Protein AF-A0A6G7ZBJ0-F1 (afdb_monomer)

Solvent-accessible surface area (backbone atoms only — not comparable to full-atom values): 3764 Å² total; per-residue (Å²): 136,82,79,83,91,68,74,77,88,68,84,80,51,72,64,57,51,52,50,54,46,46,40,40,72,75,68,64,45,51,62,67,56,49,17,63,74,70,74,40,60,50,70,57,48,48,54,54,47,51,58,48,51,53,54,60,64,73,73,112

Nearest PDB structures (foldseek):
  8r7y-assembly2_D  TM=8.283E-01  e=1.238E-01  Bacillus subtilis subsp. subtilis str. 168
  2h27-assembly2_D  TM=7.826E-01  e=1.823E-01  Escherichia coli K-12
  8jzt-assembly2_C  TM=7.807E-01  e=3.706E-01  Mycobacterium tuberculosis H37Rv
  6jcy-assembly1_F  TM=7.621E-01  e=8.037E-01  Mycobacterium tuberculosis H37Rv
  5clv-assembly4_M  TM=7.270E-01  e=8.037E-01  Escherichia coli

pLDDT: mean 86.28, std 15.24, range [44.81, 96.94]

Structure (mmCIF, N/CA/C/O backbone):
data_AF-A0A6G7ZBJ0-F1
#
_entry.id   AF-A0A6G7ZBJ0-F1
#
loop_
_atom_site.group_PDB
_atom_site.id
_atom_site.type_symbol
_atom_site.label_atom_id
_atom_site.label_alt_id
_atom_site.label_comp_id
_atom_site.label_asym_id
_atom_site.label_entity_id
_atom_site.label_seq_id
_atom_site.pdbx_PDB_ins_code
_atom_site.Cartn_x
_atom_site.Cartn_y
_atom_site.Cartn_z
_atom_site.occupancy
_atom_site.B_iso_or_equiv
_atom_site.auth_seq_id
_atom_site.auth_comp_id
_atom_site.auth_asym_id
_atom_site.auth_atom_id
_atom_site.pdbx_PDB_model_num
ATOM 1 N N . MET A 1 1 ? 27.360 -12.741 -4.832 1.00 44.81 1 MET A N 1
ATOM 2 C CA . MET A 1 1 ? 25.970 -13.107 -5.183 1.00 44.81 1 MET A CA 1
ATOM 3 C C . MET A 1 1 ? 25.181 -11.835 -5.474 1.00 44.81 1 MET A C 1
ATOM 5 O O . MET A 1 1 ? 24.886 -11.090 -4.549 1.00 44.81 1 MET A O 1
ATOM 9 N N . GLY A 1 2 ? 24.929 -11.522 -6.748 1.00 51.88 2 GLY A N 1
ATOM 10 C CA . GLY A 1 2 ? 24.113 -10.366 -7.135 1.00 51.88 2 GLY A CA 1
ATOM 11 C C . GLY A 1 2 ? 22.629 -10.682 -6.955 1.00 51.88 2 GLY A C 1
ATOM 12 O O . GLY A 1 2 ? 22.176 -11.731 -7.403 1.00 51.88 2 GLY A O 1
ATOM 13 N N . ARG A 1 3 ? 21.875 -9.804 -6.281 1.00 58.34 3 ARG A N 1
ATOM 14 C CA . ARG A 1 3 ? 20.408 -9.904 -6.185 1.00 58.34 3 ARG A CA 1
ATOM 15 C C . ARG A 1 3 ? 19.820 -10.042 -7.591 1.00 58.34 3 ARG A C 1
ATOM 17 O O . ARG A 1 3 ? 20.152 -9.236 -8.460 1.00 58.34 3 ARG A O 1
ATOM 24 N N . ALA A 1 4 ? 18.942 -11.022 -7.801 1.00 50.38 4 ALA A N 1
ATOM 25 C CA . ALA A 1 4 ? 18.198 -11.152 -9.047 1.00 50.38 4 ALA A CA 1
ATOM 26 C C . ALA A 1 4 ? 17.438 -9.841 -9.319 1.00 50.38 4 ALA A C 1
ATOM 28 O O . ALA A 1 4 ? 16.494 -9.492 -8.608 1.00 50.38 4 ALA A O 1
ATOM 29 N N . LYS A 1 5 ? 17.878 -9.079 -10.327 1.00 54.97 5 LYS A N 1
ATOM 30 C CA . LYS A 1 5 ? 17.143 -7.928 -10.865 1.00 54.97 5 LYS A CA 1
ATOM 31 C C . LYS A 1 5 ? 15.993 -8.473 -11.710 1.00 54.97 5 LYS A C 1
ATOM 33 O O . LYS A 1 5 ? 16.104 -8.564 -12.924 1.00 54.97 5 LYS A O 1
ATOM 38 N N . GLY A 1 6 ? 14.927 -8.908 -11.053 1.00 50.28 6 GLY A N 1
ATOM 39 C CA . GLY A 1 6 ? 13.787 -9.546 -11.706 1.00 50.28 6 GLY A CA 1
ATOM 40 C C . GLY A 1 6 ? 12.473 -9.086 -11.104 1.00 50.28 6 GLY A C 1
ATOM 41 O O . GLY A 1 6 ? 11.704 -9.904 -10.618 1.00 50.28 6 GLY A O 1
ATOM 42 N N . GLY A 1 7 ? 12.220 -7.777 -11.096 1.00 59.88 7 GLY A N 1
ATOM 43 C CA . GLY A 1 7 ? 10.838 -7.315 -11.006 1.00 59.88 7 GLY A CA 1
ATOM 44 C C . GLY A 1 7 ? 10.173 -7.618 -12.344 1.00 59.88 7 GLY A C 1
ATOM 45 O O . GLY A 1 7 ? 10.720 -7.243 -13.382 1.00 59.88 7 GLY A O 1
ATOM 46 N N . LYS A 1 8 ? 9.029 -8.311 -12.349 1.00 62.41 8 LYS A N 1
ATOM 47 C CA . LYS A 1 8 ? 8.203 -8.405 -13.558 1.00 62.41 8 LYS A CA 1
ATOM 48 C C . LYS A 1 8 ? 7.959 -6.973 -14.041 1.00 62.41 8 LYS A C 1
ATOM 50 O O . LYS A 1 8 ? 7.494 -6.144 -13.264 1.00 62.41 8 LYS A O 1
ATOM 55 N N . ASN A 1 9 ? 8.288 -6.674 -15.298 1.00 64.81 9 ASN A N 1
ATOM 56 C CA . ASN A 1 9 ? 8.102 -5.355 -15.920 1.00 64.81 9 ASN A CA 1
ATOM 57 C C . ASN A 1 9 ? 6.609 -5.044 -16.166 1.00 64.81 9 ASN A C 1
ATOM 59 O O . ASN A 1 9 ? 6.230 -4.568 -17.235 1.00 64.81 9 ASN A O 1
ATOM 63 N N . ARG A 1 10 ? 5.730 -5.337 -15.200 1.00 79.50 10 ARG A N 1
ATOM 64 C CA . ARG A 1 10 ? 4.344 -4.881 -15.222 1.00 79.50 10 ARG A CA 1
ATOM 65 C C . ARG A 1 10 ? 4.372 -3.381 -14.968 1.00 79.50 10 ARG A C 1
ATOM 67 O O . ARG A 1 10 ? 4.828 -2.927 -13.919 1.00 79.50 10 ARG A O 1
ATOM 74 N N . LYS A 1 11 ? 3.889 -2.604 -15.937 1.00 85.06 11 LYS A N 1
ATOM 75 C CA . LYS A 1 11 ? 3.565 -1.199 -15.694 1.00 85.06 11 LYS A CA 1
ATOM 76 C C . LYS A 1 11 ? 2.426 -1.160 -14.683 1.00 85.06 11 LYS A C 1
ATOM 78 O O . LYS A 1 11 ? 1.346 -1.667 -14.959 1.00 85.06 11 LYS A O 1
ATOM 83 N N . LEU A 1 12 ? 2.707 -0.585 -13.522 1.00 88.25 12 LEU A N 1
ATOM 84 C CA . LEU A 1 12 ? 1.710 -0.338 -12.495 1.00 88.25 12 LEU A CA 1
ATOM 85 C C . LEU A 1 12 ? 0.926 0.923 -12.857 1.00 88.25 12 LEU A C 1
ATOM 87 O O . LEU A 1 12 ? 1.515 1.970 -13.139 1.00 88.25 12 LEU A O 1
ATOM 91 N N . SER A 1 13 ? -0.392 0.791 -12.883 1.00 92.38 13 SER A N 1
ATOM 92 C CA . SER A 1 13 ? -1.338 1.843 -13.236 1.00 92.38 13 SER A CA 1
ATOM 93 C C . SER A 1 13 ? -1.734 2.691 -12.021 1.00 92.38 13 SER A C 1
ATOM 95 O O . SER A 1 13 ? -1.426 2.374 -10.869 1.00 92.38 13 SER A O 1
ATOM 97 N N . TYR A 1 14 ? -2.444 3.792 -12.276 1.00 92.94 14 TYR A N 1
ATOM 98 C CA . TYR A 1 14 ? -3.076 4.569 -11.207 1.00 92.94 14 TYR A CA 1
ATOM 99 C C . TYR A 1 14 ? -4.181 3.782 -10.491 1.00 92.94 14 TYR A C 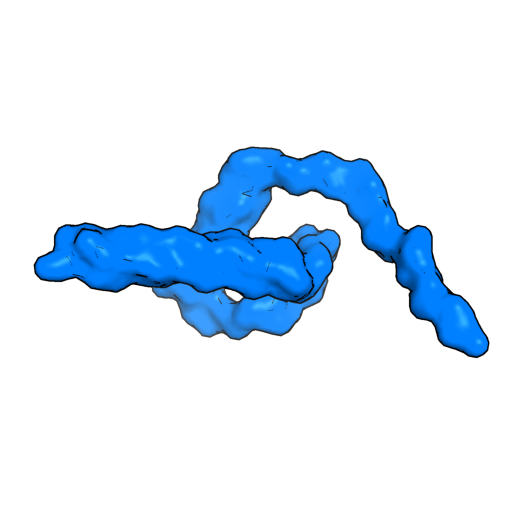1
ATOM 101 O O . TYR A 1 14 ? -4.359 3.959 -9.287 1.00 92.94 14 TYR A O 1
ATOM 109 N N . GLU A 1 15 ? -4.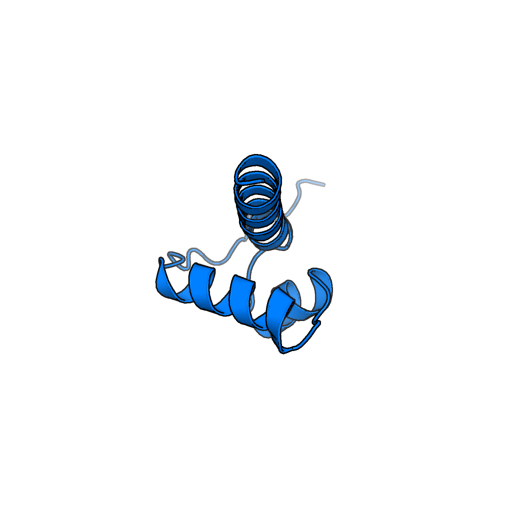873 2.894 -11.205 1.00 94.06 15 GLU A N 1
ATOM 110 C CA . GLU A 1 15 ? -5.910 2.021 -10.647 1.00 94.06 15 GLU A CA 1
ATOM 111 C C . GLU A 1 15 ? -5.309 1.019 -9.659 1.00 94.06 15 GLU A C 1
ATOM 113 O O . GLU A 1 15 ? -5.821 0.883 -8.550 1.00 94.06 15 GLU A O 1
ATOM 118 N N . ASP A 1 16 ? -4.156 0.424 -9.992 1.00 94.31 16 ASP A N 1
ATOM 119 C CA . ASP A 1 16 ? -3.421 -0.465 -9.077 1.00 94.31 16 ASP A CA 1
ATOM 120 C C . ASP A 1 16 ? -3.086 0.255 -7.765 1.00 94.31 16 ASP A C 1
ATOM 122 O O . ASP A 1 16 ? -3.197 -0.304 -6.673 1.00 94.31 16 ASP A O 1
ATOM 126 N N . ARG A 1 17 ? -2.700 1.533 -7.856 1.00 95.00 17 ARG A N 1
ATOM 127 C CA . ARG A 1 17 ? -2.410 2.346 -6.674 1.00 95.00 17 ARG A CA 1
ATOM 128 C C . ARG A 1 17 ? -3.650 2.612 -5.833 1.00 95.00 17 ARG A C 1
ATOM 130 O O . ARG A 1 17 ? -3.561 2.510 -4.610 1.00 95.00 17 ARG A O 1
ATOM 137 N N . ALA A 1 18 ? -4.765 2.982 -6.457 1.00 95.75 18 ALA A N 1
ATOM 138 C CA . ALA A 1 18 ? -6.020 3.206 -5.746 1.00 95.75 18 ALA A CA 1
ATOM 139 C C . ALA A 1 18 ? -6.484 1.920 -5.047 1.00 95.75 18 ALA A C 1
ATOM 141 O O . ALA A 1 18 ? -6.796 1.948 -3.858 1.00 95.75 18 ALA A O 1
ATOM 142 N N . HIS A 1 19 ? -6.403 0.785 -5.745 1.00 96.00 19 HIS A N 1
ATOM 143 C CA . HIS A 1 19 ? -6.755 -0.519 -5.198 1.00 96.00 19 HIS A CA 1
ATOM 144 C C . HIS A 1 19 ? -5.903 -0.891 -3.976 1.00 96.00 19 HIS A C 1
ATOM 146 O O . HIS A 1 19 ? -6.444 -1.256 -2.934 1.00 96.00 19 HIS A O 1
ATOM 152 N N . VAL A 1 20 ? -4.577 -0.714 -4.055 1.00 96.56 20 VAL A N 1
ATOM 153 C CA . VAL A 1 20 ? -3.662 -0.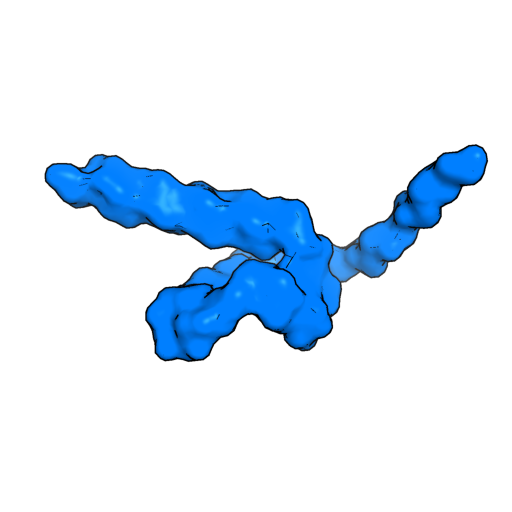938 -2.920 1.00 96.56 20 VAL A CA 1
ATOM 154 C C . VAL A 1 20 ? -4.040 -0.091 -1.701 1.00 96.56 20 VAL A C 1
ATOM 156 O O . VAL A 1 20 ? -3.983 -0.586 -0.575 1.00 96.56 20 VAL A O 1
ATOM 159 N N . ILE A 1 21 ? -4.423 1.172 -1.906 1.00 96.00 21 ILE A N 1
ATOM 160 C CA . ILE A 1 21 ? -4.829 2.063 -0.811 1.00 96.00 21 ILE A CA 1
ATOM 161 C C . ILE A 1 21 ? -6.149 1.584 -0.190 1.00 96.00 21 ILE A C 1
ATOM 163 O O . ILE A 1 21 ? -6.218 1.478 1.034 1.00 96.00 21 ILE A O 1
ATOM 167 N N . SER A 1 22 ? -7.150 1.212 -0.993 1.00 96.25 22 SER A N 1
ATOM 168 C CA . SER A 1 22 ? -8.409 0.642 -0.484 1.00 96.25 22 SER A CA 1
ATOM 169 C C . SER A 1 22 ? -8.189 -0.654 0.300 1.00 96.25 22 SER A C 1
ATOM 171 O O . SER A 1 22 ? -8.726 -0.804 1.395 1.00 96.25 22 SER A O 1
ATOM 173 N N . LEU A 1 23 ? -7.332 -1.567 -0.172 1.00 96.12 23 LEU A N 1
ATOM 174 C CA . LEU A 1 23 ? -6.995 -2.791 0.572 1.00 96.12 23 LEU A CA 1
ATOM 175 C C . LEU A 1 23 ? -6.357 -2.497 1.940 1.00 96.12 23 LEU A C 1
ATOM 177 O O . LEU A 1 23 ? -6.571 -3.237 2.902 1.00 96.12 23 LEU A O 1
ATOM 181 N N . TYR A 1 24 ? -5.571 -1.426 2.038 1.00 96.31 24 TYR A N 1
ATOM 182 C CA . TYR A 1 24 ? -4.969 -1.015 3.301 1.00 96.31 24 TYR A CA 1
ATOM 183 C C . TYR A 1 24 ? -5.988 -0.355 4.243 1.00 96.31 24 TYR A C 1
ATOM 185 O O . TYR A 1 24 ? -6.026 -0.682 5.428 1.00 96.31 24 TYR A O 1
ATOM 193 N N . CYS A 1 25 ? -6.811 0.561 3.728 1.00 94.25 25 CYS A N 1
ATOM 194 C CA . CYS A 1 25 ? -7.724 1.373 4.536 1.00 94.25 25 CYS A CA 1
ATOM 195 C C . CYS A 1 25 ? -9.030 0.659 4.902 1.00 94.25 25 CYS A C 1
ATOM 197 O O . CYS A 1 25 ? -9.479 0.785 6.035 1.00 94.25 25 CYS A O 1
ATOM 199 N N . GLU A 1 26 ? -9.636 -0.066 3.962 1.00 94.00 26 GLU A N 1
ATOM 200 C CA . GLU A 1 26 ? -10.963 -0.675 4.126 1.00 94.00 26 GLU A CA 1
ATOM 201 C C . GLU A 1 26 ? -10.858 -2.121 4.615 1.00 94.00 26 GLU A C 1
ATOM 203 O O . GLU A 1 26 ? -11.577 -2.543 5.516 1.00 94.00 26 GLU A O 1
ATOM 208 N N . MET A 1 27 ? -9.925 -2.886 4.038 1.00 92.31 27 MET A N 1
ATOM 209 C CA . MET A 1 27 ? -9.758 -4.313 4.346 1.00 92.31 27 MET A CA 1
ATOM 210 C C . MET A 1 27 ? -8.737 -4.569 5.462 1.00 92.31 27 MET A C 1
ATOM 212 O O . MET A 1 27 ? -8.528 -5.720 5.848 1.00 92.31 27 MET A O 1
ATOM 216 N N . HIS A 1 28 ? -8.082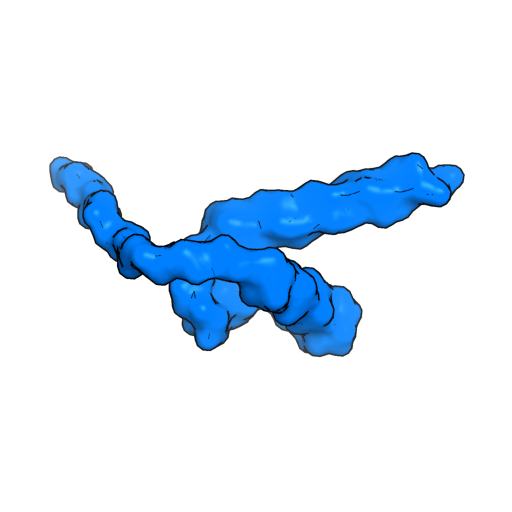 -3.515 5.965 1.00 92.75 28 HIS A N 1
ATOM 217 C CA . HIS A 1 28 ? -7.049 -3.570 7.005 1.00 92.75 28 HIS A CA 1
ATOM 218 C C . HIS A 1 28 ? -5.922 -4.577 6.721 1.00 92.75 28 HIS A C 1
ATOM 220 O O . HIS A 1 28 ? -5.325 -5.149 7.638 1.00 92.75 28 HIS A O 1
ATOM 226 N N . TYR A 1 29 ? -5.605 -4.811 5.445 1.00 96.06 29 TYR A N 1
ATOM 227 C CA . TYR A 1 29 ? -4.507 -5.700 5.091 1.00 96.06 29 TYR A CA 1
ATOM 228 C C . TYR A 1 29 ? -3.157 -5.061 5.397 1.00 96.06 29 TYR A C 1
ATOM 230 O O . TYR A 1 29 ? -2.907 -3.884 5.131 1.00 96.06 29 TYR A O 1
ATOM 238 N N . SER A 1 30 ? -2.230 -5.874 5.900 1.00 96.50 30 SER A N 1
ATOM 239 C CA . SER A 1 30 ? -0.848 -5.437 6.058 1.00 96.50 30 SER A CA 1
ATOM 240 C C . SER A 1 30 ? -0.188 -5.216 4.694 1.00 96.50 30 SER A C 1
ATOM 242 O O . SER A 1 30 ? -0.474 -5.903 3.712 1.00 96.50 30 SER A O 1
ATOM 244 N N . MET A 1 31 ? 0.790 -4.310 4.642 1.00 96.38 31 MET A N 1
ATOM 245 C CA . MET A 1 31 ? 1.535 -4.017 3.409 1.00 96.38 31 MET A CA 1
ATOM 246 C C . MET A 1 31 ? 2.199 -5.267 2.800 1.00 96.38 31 MET A C 1
ATOM 248 O O . MET A 1 31 ? 2.337 -5.360 1.584 1.00 96.38 31 MET A O 1
ATOM 252 N N . HIS A 1 32 ? 2.589 -6.243 3.632 1.00 96.31 32 HIS A N 1
ATOM 253 C CA . HIS A 1 32 ? 3.140 -7.524 3.176 1.00 96.31 32 HIS A CA 1
ATOM 254 C C . HIS A 1 32 ? 2.080 -8.416 2.528 1.00 96.31 32 HIS A C 1
ATOM 256 O O . HIS A 1 32 ? 2.351 -9.029 1.498 1.00 96.31 32 HIS A O 1
ATOM 262 N N . GLN A 1 33 ? 0.876 -8.480 3.104 1.00 95.56 33 GLN A N 1
ATOM 263 C CA . GLN A 1 33 ? -0.233 -9.229 2.511 1.00 95.56 33 GLN A CA 1
ATOM 264 C C . GLN A 1 33 ? -0.623 -8.638 1.157 1.00 95.56 33 GLN A C 1
ATOM 266 O O . GLN A 1 33 ? -0.778 -9.391 0.201 1.00 95.56 33 GLN A O 1
ATOM 271 N N . ILE A 1 34 ? -0.698 -7.308 1.054 1.00 96.12 34 ILE A N 1
ATOM 272 C CA . ILE A 1 34 ? -1.030 -6.621 -0.202 1.00 96.12 34 ILE A CA 1
ATOM 273 C C . ILE A 1 34 ? 0.046 -6.875 -1.265 1.00 96.12 34 ILE A C 1
ATOM 275 O O . ILE A 1 34 ? -0.281 -7.247 -2.386 1.00 96.12 34 ILE A O 1
ATOM 279 N N . ALA A 1 35 ? 1.328 -6.741 -0.907 1.00 93.81 35 ALA A N 1
ATOM 280 C CA . ALA A 1 35 ? 2.437 -6.985 -1.830 1.00 93.81 35 ALA A CA 1
ATOM 281 C C . ALA A 1 35 ? 2.407 -8.403 -2.424 1.00 93.81 35 ALA A C 1
ATOM 283 O O . ALA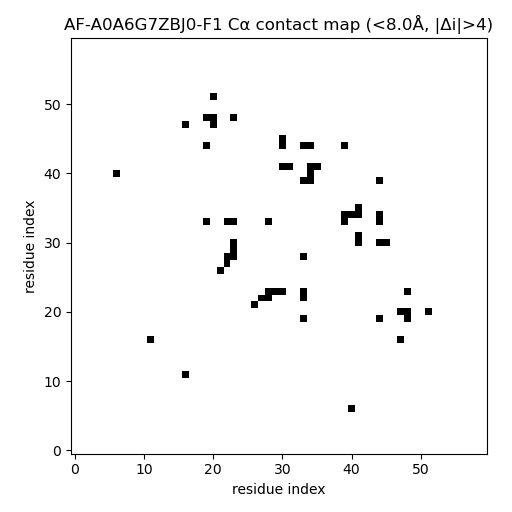 A 1 35 ? 2.582 -8.572 -3.629 1.00 93.81 35 ALA A O 1
ATOM 284 N N . ASN A 1 36 ? 2.140 -9.413 -1.590 1.00 93.62 36 ASN A N 1
ATOM 285 C CA . ASN A 1 36 ? 2.041 -10.799 -2.044 1.00 93.62 36 ASN A CA 1
ATOM 286 C C . ASN A 1 36 ? 0.771 -11.059 -2.865 1.00 93.62 36 ASN A C 1
ATOM 288 O O . ASN A 1 36 ? 0.837 -11.770 -3.862 1.00 93.62 36 ASN A O 1
ATOM 292 N N . LYS A 1 37 ? -0.374 -10.503 -2.454 1.00 92.12 37 LYS A N 1
ATOM 293 C CA . LYS A 1 37 ? -1.671 -10.743 -3.103 1.00 92.12 37 LYS A CA 1
ATOM 294 C C . LYS A 1 37 ? -1.746 -10.116 -4.495 1.00 92.12 37 LYS A C 1
ATOM 296 O O . LYS A 1 37 ? -2.200 -10.767 -5.427 1.00 92.12 37 LYS A O 1
ATOM 301 N N . GLU A 1 38 ? -1.233 -8.897 -4.631 1.00 90.62 38 GLU A N 1
ATOM 302 C CA . GLU A 1 38 ? -1.285 -8.133 -5.882 1.00 90.62 38 GLU A CA 1
ATOM 303 C C . GLU A 1 38 ? -0.062 -8.366 -6.788 1.00 90.62 38 GLU A C 1
ATOM 305 O O . GLU A 1 38 ? 0.014 -7.806 -7.885 1.00 90.62 38 GLU A O 1
ATOM 310 N N . ASP A 1 39 ? 0.903 -9.186 -6.342 1.00 90.25 39 ASP A N 1
ATOM 311 C CA . ASP A 1 39 ? 2.196 -9.416 -7.009 1.00 90.25 39 ASP A CA 1
ATOM 312 C C . ASP A 1 39 ? 2.953 -8.092 -7.264 1.00 90.25 39 ASP A C 1
ATOM 314 O O . ASP A 1 39 ? 3.592 -7.885 -8.299 1.00 90.25 39 ASP A O 1
ATOM 318 N N . ILE A 1 40 ? 2.869 -7.160 -6.306 1.00 91.12 40 ILE A N 1
ATOM 319 C CA . ILE A 1 40 ? 3.507 -5.838 -6.362 1.00 91.12 40 ILE A CA 1
ATOM 320 C C . ILE A 1 40 ? 4.715 -5.822 -5.418 1.00 91.12 40 ILE A C 1
ATOM 322 O O . ILE A 1 40 ? 4.600 -6.231 -4.261 1.00 91.12 40 ILE A O 1
ATOM 326 N N . PRO A 1 41 ? 5.877 -5.280 -5.836 1.00 92.88 41 PRO A N 1
ATOM 327 C CA . PRO A 1 41 ? 7.018 -5.136 -4.944 1.00 92.88 41 PRO A CA 1
ATOM 328 C C . PRO A 1 41 ? 6.656 -4.392 -3.655 1.00 92.88 41 PRO A C 1
ATOM 330 O O . PRO A 1 41 ? 6.125 -3.280 -3.691 1.00 92.88 41 PRO A O 1
ATOM 333 N N . LEU A 1 42 ? 7.030 -4.963 -2.507 1.00 93.88 42 LEU A N 1
ATOM 334 C CA . LEU A 1 42 ? 6.740 -4.386 -1.190 1.00 93.88 42 LEU A CA 1
ATOM 335 C C . LEU A 1 42 ? 7.216 -2.931 -1.058 1.00 93.88 42 LEU A C 1
ATOM 337 O O . LEU A 1 42 ? 6.548 -2.121 -0.423 1.00 93.88 42 LEU A O 1
ATOM 341 N N . GLY A 1 43 ? 8.357 -2.585 -1.6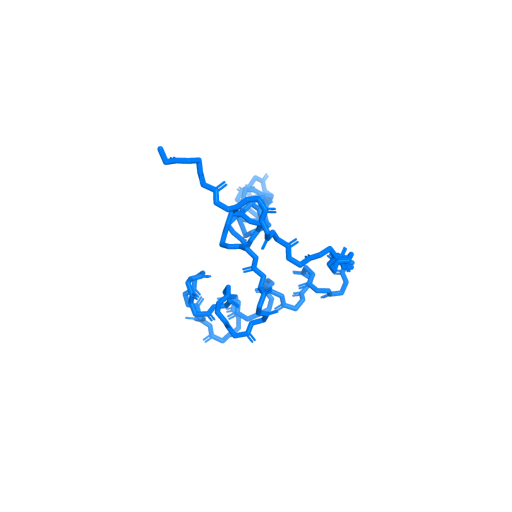63 1.00 94.50 43 GLY A N 1
ATOM 342 C CA . GLY A 1 43 ? 8.862 -1.209 -1.674 1.00 94.50 43 GLY A CA 1
ATOM 343 C C . GLY A 1 43 ? 7.907 -0.230 -2.363 1.00 94.50 43 GLY A C 1
ATOM 344 O O . GLY A 1 43 ? 7.715 0.881 -1.872 1.00 94.50 43 GLY A O 1
ATOM 345 N N . THR A 1 44 ? 7.253 -0.659 -3.444 1.00 94.12 44 THR A N 1
ATOM 346 C CA . THR A 1 44 ? 6.244 0.141 -4.145 1.00 94.12 44 THR A CA 1
ATOM 347 C C . THR A 1 44 ? 4.992 0.312 -3.294 1.00 94.12 44 THR A C 1
ATOM 349 O O . THR A 1 44 ? 4.542 1.441 -3.106 1.00 94.12 44 THR A O 1
ATOM 352 N N . VAL A 1 45 ? 4.480 -0.782 -2.716 1.00 96.06 45 VAL A N 1
ATOM 353 C CA . VAL A 1 45 ? 3.311 -0.754 -1.818 1.00 96.06 45 VAL A CA 1
ATOM 354 C C . VAL A 1 45 ? 3.556 0.193 -0.641 1.00 96.06 45 VAL A C 1
ATOM 356 O O . VAL A 1 45 ? 2.761 1.101 -0.400 1.00 96.06 45 VAL A O 1
ATOM 359 N N . LYS A 1 46 ? 4.703 0.051 0.038 1.00 96.94 46 LYS A N 1
ATOM 360 C CA . LYS A 1 46 ? 5.129 0.952 1.119 1.00 96.94 46 LYS A CA 1
ATOM 361 C C . LYS A 1 46 ? 5.151 2.407 0.660 1.00 96.94 46 LYS A C 1
ATOM 363 O O . LYS A 1 46 ? 4.555 3.261 1.308 1.00 96.94 46 LYS A O 1
ATOM 368 N N . GLY A 1 47 ? 5.808 2.691 -0.465 1.00 96.56 47 GLY A N 1
ATOM 369 C CA . GLY A 1 47 ? 5.924 4.052 -0.987 1.00 96.56 47 GLY A CA 1
ATOM 370 C C . GLY A 1 47 ? 4.573 4.698 -1.300 1.00 96.56 47 GLY A C 1
ATOM 371 O O . GLY A 1 47 ? 4.392 5.890 -1.057 1.00 96.56 47 GLY A O 1
ATOM 372 N N . TRP A 1 48 ? 3.609 3.934 -1.813 1.00 96.62 48 TRP A N 1
ATOM 373 C CA . TRP A 1 48 ? 2.266 4.443 -2.085 1.00 96.62 48 TRP A CA 1
ATOM 374 C C . TRP A 1 48 ? 1.466 4.723 -0.819 1.00 96.62 48 TRP A C 1
ATOM 376 O O . TRP A 1 48 ? 0.852 5.790 -0.741 1.00 96.62 48 TRP A O 1
ATOM 386 N N . ILE A 1 49 ? 1.497 3.806 0.151 1.00 96.19 49 ILE A N 1
ATOM 387 C CA . ILE A 1 49 ? 0.745 3.946 1.401 1.00 96.19 49 ILE A CA 1
ATOM 388 C C . ILE A 1 49 ? 1.328 5.073 2.257 1.00 96.19 49 ILE A C 1
ATOM 390 O O . ILE A 1 49 ? 0.569 5.921 2.713 1.00 96.19 49 ILE A O 1
ATOM 394 N N . TYR A 1 50 ? 2.653 5.169 2.411 1.00 96.06 50 TYR A N 1
ATOM 395 C CA . TYR A 1 50 ? 3.255 6.259 3.189 1.00 96.06 50 TYR A CA 1
ATOM 396 C C . TYR A 1 50 ? 2.921 7.634 2.611 1.00 96.06 50 TYR A C 1
ATOM 398 O O . TYR A 1 50 ? 2.412 8.479 3.335 1.00 96.06 50 TYR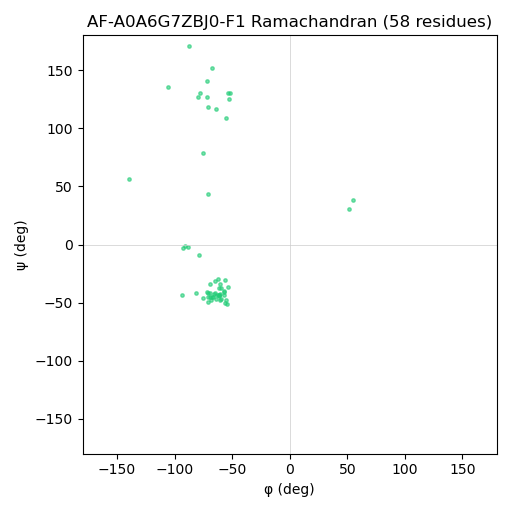 A O 1
ATOM 406 N N . ARG A 1 51 ? 3.067 7.826 1.293 1.00 95.12 51 ARG A N 1
ATOM 407 C CA . ARG A 1 51 ? 2.699 9.097 0.642 1.00 95.12 51 ARG A CA 1
ATOM 408 C C 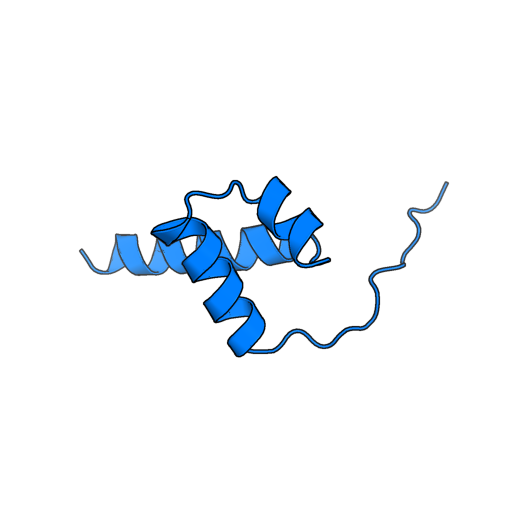. ARG A 1 51 ? 1.215 9.430 0.772 1.00 95.12 51 ARG A C 1
ATOM 410 O O . ARG A 1 51 ? 0.845 10.598 0.700 1.00 95.12 51 ARG A O 1
ATOM 417 N N . PHE A 1 52 ? 0.356 8.416 0.857 1.00 94.12 52 PHE A N 1
ATOM 418 C CA . PHE A 1 52 ? -1.065 8.620 1.108 1.00 94.12 52 PHE A CA 1
ATOM 419 C C . PHE A 1 52 ? -1.296 9.088 2.550 1.00 94.12 52 PHE A C 1
ATOM 421 O O . PHE A 1 52 ? -1.931 10.119 2.749 1.00 94.12 52 PHE A O 1
ATOM 428 N N . LEU A 1 53 ? -0.715 8.394 3.531 1.00 92.62 53 LEU A N 1
ATOM 429 C CA . LEU A 1 53 ? -0.830 8.745 4.948 1.00 92.62 53 LEU A CA 1
ATOM 430 C C . LEU A 1 53 ? -0.246 10.128 5.252 1.00 92.62 53 LEU A C 1
ATOM 432 O O . LEU A 1 53 ? -0.897 10.908 5.935 1.00 92.62 53 LEU A O 1
ATOM 436 N N . GLU A 1 54 ? 0.921 10.466 4.697 1.00 94.44 54 GLU A N 1
ATOM 437 C CA . GLU A 1 54 ? 1.521 11.799 4.836 1.00 94.44 54 GLU A CA 1
ATOM 438 C C . GLU A 1 54 ? 0.555 12.891 4.369 1.00 94.44 54 GLU A C 1
ATOM 440 O O . GLU A 1 54 ? 0.310 13.842 5.103 1.00 94.44 54 GLU A O 1
ATOM 445 N N . LYS A 1 55 ? -0.060 12.719 3.188 1.00 90.75 55 LYS A N 1
ATOM 446 C CA . LYS A 1 55 ? -1.040 13.680 2.663 1.00 90.75 55 LYS A CA 1
ATOM 447 C C . LYS A 1 55 ? -2.262 13.823 3.560 1.00 90.75 55 LYS A C 1
ATOM 449 O O . LYS A 1 55 ? -2.713 14.945 3.766 1.00 90.75 55 LYS A O 1
ATOM 454 N N . VAL A 1 56 ? -2.794 12.709 4.065 1.00 87.69 56 VAL A N 1
ATOM 455 C CA . VAL A 1 56 ? -3.953 12.721 4.970 1.00 87.69 56 VAL A CA 1
ATOM 456 C C . VAL A 1 56 ? -3.600 13.417 6.284 1.00 87.69 56 VAL A C 1
ATOM 458 O O . VAL A 1 56 ? -4.381 14.231 6.757 1.00 87.69 56 VAL A O 1
ATOM 461 N N . MET A 1 57 ? -2.414 13.166 6.842 1.00 80.69 57 MET A N 1
ATOM 462 C CA . MET A 1 57 ? -1.970 13.783 8.095 1.00 80.69 57 MET A CA 1
ATOM 463 C C . MET A 1 57 ? -1.683 15.283 7.967 1.00 80.69 57 MET A C 1
ATOM 465 O O . MET A 1 57 ? -1.940 16.014 8.910 1.00 80.69 57 MET A O 1
ATOM 469 N N . THR A 1 58 ? -1.177 15.756 6.823 1.00 77.50 58 THR A N 1
ATOM 470 C CA . THR A 1 58 ? -0.950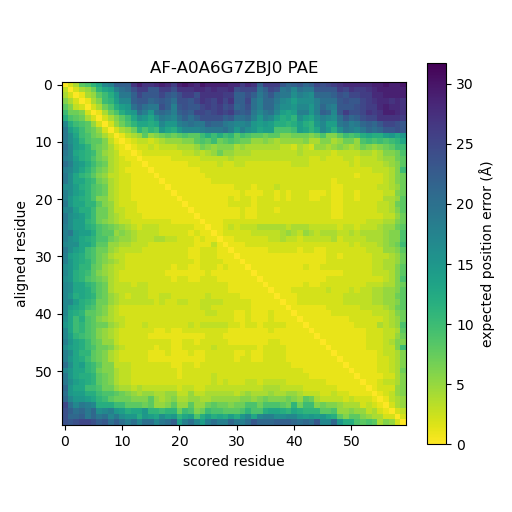 17.198 6.585 1.00 77.50 58 THR A CA 1
ATOM 471 C C . THR A 1 58 ? -2.210 17.990 6.228 1.00 77.50 58 THR A C 1
ATOM 473 O O . THR A 1 58 ? -2.138 19.208 6.098 1.00 77.50 58 THR A O 1
ATOM 476 N N . ALA A 1 59 ? -3.338 17.318 5.986 1.00 65.62 59 ALA A N 1
ATOM 477 C CA . ALA A 1 59 ? -4.605 17.966 5.642 1.00 65.62 59 ALA A CA 1
ATOM 478 C C . ALA A 1 59 ? -5.452 18.352 6.873 1.00 65.62 59 ALA A C 1
ATOM 480 O O . ALA A 1 59 ? -6.522 18.938 6.701 1.00 65.62 59 ALA A O 1
ATOM 481 N N . TYR A 1 60 ? -4.978 18.027 8.078 1.00 50.16 60 TYR A N 1
ATOM 482 C CA . TYR A 1 60 ? -5.537 18.423 9.373 1.00 50.16 60 TYR A CA 1
ATOM 483 C C . TYR A 1 60 ? -4.623 19.441 10.053 1.00 50.16 60 TYR A C 1
ATOM 485 O O . TYR A 1 60 ? -5.170 20.320 10.754 1.00 50.16 60 TYR A O 1
#

Secondary structure (DSSP, 8-state):
---------PPPPHHHHHHHHHHHHTS---HHHHHHHTT--HHHHHHHHHHHHHHHHTT-

Mean predicted aligned error: 6.58 Å

Sequence (60 aa):
MGRAKGGKNRKLSYEDRAHVISLYCEMHYSMHQIANKEDIPLGTVKGWIYRFLEKVMTAY

Radius of gyration: 12.9 Å; Cα contacts (8 Å, |Δi|>4): 31; chains: 1; bounding box: 37×32×25 Å

Foldseek 3Di:
DDDPPDQPPDDQDPVNLVVLQCCCPVVVDDLVRSCVVVVHPSVVSVVSNVVVVVVVVVVD